Protein 7R1L (pdb70)

B-factor: mean 23.34, std 9.94, range [12.4, 85.44]

Structure (mmCIF, N/CA/C/O backbone):
data_7R1L
#
_entry.id   7R1L
#
_cell.length_a   99.390
_cell.length_b   41.770
_cell.length_c   42.870
_cell.angle_alpha   90.000
_cell.angle_beta   96.900
_cell.angle_gamma   90.000
#
_symmetry.space_group_name_H-M   'C 1 2 1'
#
loop_
_entity.id
_entity.type
_entity.pdbx_description
1 polymer 'Spore coat assembly protein SafA'
2 branched 2-acetamido-2-deoxy-beta-D-glucopyranose-(1-4)-2-acetamido-2-deoxy-beta-D-glucopyranose-(1-4)-2-acetamido-2-deoxy-beta-D-glucopyranose
3 non-polymer 'ACETATE ION'
4 water water
#
loop_
_atom_site.group_PDB
_atom_site.id
_atom_site.type_symbol
_atom_site.label_atom_id
_atom_site.label_alt_id
_atom_site.label_comp_id
_atom_site.label_asym_id
_atom_site.label_entity_id
_atom_site.label_seq_id
_atom_site.pdbx_PDB_ins_code
_atom_site.Cartn_x
_atom_site.Cartn_y
_atom_site.Cartn_z
_atom_site.occupancy
_atom_site.B_iso_or_equiv
_atom_site.auth_seq_id
_atom_site.auth_comp_id
_atom_site.auth_asym_id
_atom_site.auth_atom_id
_atom_site.pdbx_PDB_model_num
ATOM 1 N N . MET A 1 1 ? 23.928 2.926 9.060 1.00 46.57 1 MET A N 1
ATOM 2 C CA . MET A 1 1 ? 22.470 3.199 8.921 1.00 31.47 1 MET A CA 1
ATOM 3 C C . MET A 1 1 ? 21.714 2.611 10.121 1.00 26.81 1 MET A C 1
ATOM 4 O O . MET A 1 1 ? 20.788 1.836 9.950 1.00 26.33 1 MET A O 1
ATOM 9 N N . TYR A 1 2 ? 22.149 2.964 11.360 1.00 23.02 2 TYR A N 1
ATOM 10 C CA . TYR A 1 2 ? 21.504 2.489 12.577 1.00 19.91 2 TYR A CA 1
ATOM 11 C C . TYR A 1 2 ? 21.381 3.764 13.490 1.00 20.29 2 TYR A C 1
ATOM 12 O O . TYR A 1 2 ? 22.349 4.576 13.627 1.00 21.38 2 TYR A O 1
ATOM 21 N N . THR A 1 3 ? 20.213 4.016 14.053 1.00 17.64 3 THR A N 1
ATOM 22 C CA . THR A 1 3 ? 20.022 5.141 14.992 1.00 17.68 3 THR A CA 1
ATOM 23 C C . THR A 1 3 ? 20.212 4.645 16.440 1.00 17.07 3 THR A C 1
ATOM 24 O O . THR A 1 3 ? 19.562 3.712 16.914 1.00 16.85 3 THR A O 1
ATOM 28 N N . VAL A 1 4 ? 21.205 5.268 17.101 1.00 15.24 4 VAL A N 1
ATOM 29 C CA . VAL A 1 4 ? 21.492 4.891 18.528 1.00 14.29 4 VAL A CA 1
ATOM 30 C C . VAL A 1 4 ? 20.236 5.049 19.408 1.00 15.18 4 VAL A C 1
ATOM 31 O O . VAL A 1 4 ? 19.498 6.052 19.249 1.00 15.56 4 VAL A O 1
ATOM 35 N N . LYS A 1 5 ? 20.049 4.081 20.294 1.00 15.93 5 LYS A N 1
ATOM 36 C CA . LYS A 1 5 ? 18.935 4.108 21.206 1.00 17.32 5 LYS A CA 1
ATOM 37 C C . LYS A 1 5 ? 19.440 4.279 22.618 1.00 15.55 5 LYS A C 1
ATOM 38 O O . LYS A 1 5 ? 20.612 3.970 22.929 1.00 15.32 5 LYS A O 1
ATOM 44 N N . PRO A 1 6 ? 18.640 4.815 23.547 1.00 16.03 6 PRO A N 1
ATOM 45 C CA . PRO A 1 6 ? 19.049 4.848 24.926 1.00 15.58 6 PRO A CA 1
ATOM 46 C C . PRO A 1 6 ? 19.562 3.543 25.476 1.00 16.06 6 PRO A C 1
ATOM 47 O O . PRO A 1 6 ? 19.000 2.452 25.226 1.00 18.92 6 PRO A O 1
ATOM 51 N N . GLY A 1 7 ? 20.728 3.639 26.118 1.00 15.76 7 GLY A N 1
ATOM 52 C CA . GLY A 1 7 ? 21.296 2.415 26.685 1.00 17.46 7 GLY A CA 1
ATOM 53 C C . GLY A 1 7 ? 22.353 1.798 25.796 1.00 15.76 7 GLY A C 1
ATOM 54 O O . GLY A 1 7 ? 23.080 0.879 26.282 1.00 18.77 7 GLY A O 1
ATOM 55 N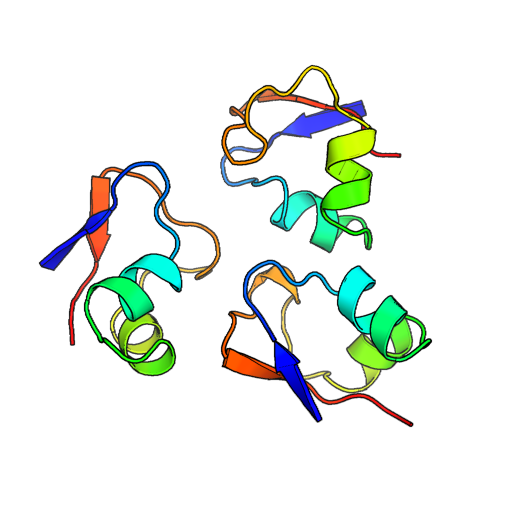 N . ASP A 1 8 ? 22.444 2.200 24.535 1.00 15.31 8 ASP A N 1
ATOM 56 C CA . ASP A 1 8 ? 23.459 1.601 23.663 1.00 15.08 8 ASP A CA 1
ATOM 57 C C . ASP A 1 8 ? 24.876 2.044 24.031 1.00 13.94 8 ASP A C 1
ATOM 58 O O . ASP A 1 8 ? 25.147 3.092 24.666 1.00 14.81 8 ASP A O 1
ATOM 63 N N . THR A 1 9 ? 25.768 1.125 23.688 1.00 13.35 9 THR A N 1
ATOM 64 C CA . THR A 1 9 ? 27.219 1.454 23.661 1.00 13.48 9 THR A CA 1
ATOM 65 C C . THR A 1 9 ? 27.712 0.893 22.335 1.00 12.98 9 THR A C 1
ATOM 66 O O . THR A 1 9 ? 27.046 0.048 21.710 1.00 13.68 9 THR A O 1
ATOM 70 N N . MET A 1 10 ? 28.868 1.322 21.823 1.00 13.69 10 MET A N 1
ATOM 71 C CA A MET A 1 10 ? 29.353 0.812 20.580 0.50 12.90 10 MET A CA 1
ATOM 72 C CA B MET A 1 10 ? 29.335 0.808 20.581 0.50 13.72 10 MET A CA 1
ATOM 73 C C . MET A 1 10 ? 29.614 -0.699 20.707 1.00 13.21 10 MET A C 1
ATOM 74 O O . MET A 1 10 ? 29.374 -1.453 19.726 1.00 13.36 10 MET A O 1
ATOM 83 N N . TRP A 1 11 ? 30.132 -1.142 21.867 1.00 12.64 11 TRP A N 1
ATOM 84 C CA . TRP A 1 11 ? 30.358 -2.605 22.035 1.00 14.06 11 TRP A CA 1
ATOM 85 C C . TRP A 1 11 ? 29.006 -3.334 21.996 1.00 13.57 11 TRP A C 1
ATOM 86 O O . TRP A 1 11 ? 28.958 -4.375 21.326 1.00 14.19 11 TRP A O 1
ATOM 97 N N . LYS A 1 12 ? 27.974 -2.791 22.678 1.00 13.28 12 LYS A N 1
ATOM 98 C CA . LYS A 1 12 ? 26.679 -3.531 22.641 1.00 14.10 12 LYS A CA 1
ATOM 99 C C . LYS A 1 12 ? 26.121 -3.564 21.269 1.00 13.81 12 LYS A C 1
ATOM 100 O O . LYS A 1 12 ? 25.538 -4.616 20.874 1.00 14.21 12 LYS A O 1
ATOM 106 N N . ILE A 1 13 ? 26.221 -2.516 20.459 1.00 13.02 13 ILE A N 1
ATOM 107 C CA . ILE A 1 13 ? 25.647 -2.526 19.076 1.00 13.46 13 ILE A CA 1
ATOM 108 C C . ILE A 1 13 ? 26.478 -3.533 18.299 1.00 13.17 13 ILE A C 1
ATOM 109 O O . ILE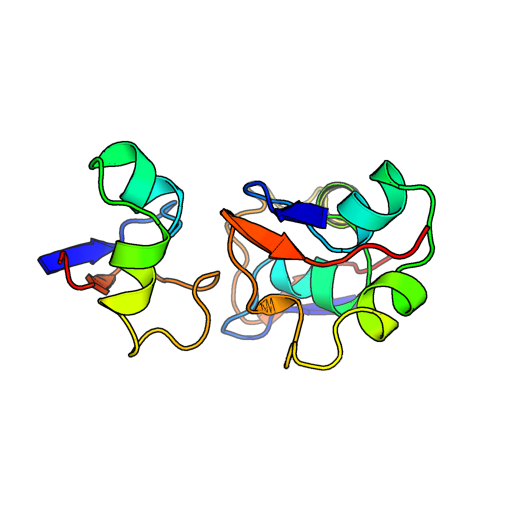 A 1 13 ? 25.877 -4.363 17.570 1.00 13.86 13 ILE A O 1
ATOM 114 N N . ALA A 1 14 ? 27.794 -3.586 18.409 1.00 13.85 14 ALA A N 1
ATOM 115 C CA . ALA A 1 14 ? 28.615 -4.558 17.669 1.00 13.90 14 ALA A CA 1
ATOM 116 C C . ALA A 1 14 ? 28.249 -5.968 18.051 1.00 13.21 14 ALA A C 1
ATOM 117 O O . ALA A 1 14 ? 28.034 -6.817 17.126 1.00 15.10 14 ALA A O 1
ATOM 119 N N . VAL A 1 15 ? 28.087 -6.274 19.347 1.00 13.44 15 VAL A N 1
ATOM 120 C CA . VAL A 1 15 ? 27.779 -7.676 19.772 1.00 13.34 15 VAL A CA 1
ATOM 121 C C . VAL A 1 15 ? 26.353 -7.977 19.320 1.00 14.95 15 VAL A C 1
ATOM 122 O O . VAL A 1 15 ? 26.137 -9.108 18.740 1.00 14.78 15 VAL A O 1
ATOM 126 N N . LYS A 1 16 ? 25.378 -7.081 19.504 1.00 13.32 16 LYS A N 1
ATOM 127 C CA . LYS A 1 16 ? 23.943 -7.460 19.207 1.00 13.82 16 LYS A CA 1
ATOM 128 C C . LYS A 1 16 ? 23.815 -7.751 17.759 1.00 14.10 16 LYS A C 1
ATOM 129 O O . LYS A 1 16 ? 23.032 -8.7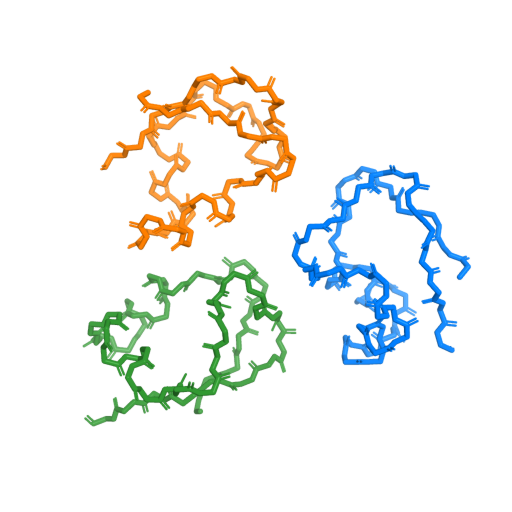11 17.416 1.00 14.42 16 LYS A O 1
ATOM 135 N N . TYR A 1 17 ? 24.434 -6.992 16.871 1.00 13.65 17 TYR A N 1
ATOM 136 C CA . TYR A 1 17 ? 24.163 -7.156 15.447 1.00 14.78 17 TYR A CA 1
ATOM 137 C C . TYR A 1 17 ? 25.222 -7.928 14.740 1.00 15.94 17 TYR A C 1
ATOM 138 O O . TYR A 1 17 ? 25.176 -8.046 13.485 1.00 16.56 17 TYR A O 1
ATOM 147 N N . GLN A 1 18 ? 26.224 -8.399 15.461 1.00 14.57 18 GLN A N 1
ATOM 148 C CA . GLN A 1 18 ? 27.254 -9.243 14.890 1.00 14.14 18 GLN A CA 1
ATOM 149 C C . GLN A 1 18 ? 28.166 -8.499 13.928 1.00 17.30 18 GLN A C 1
ATOM 150 O O . GLN A 1 18 ? 28.449 -8.983 12.819 1.00 20.29 18 GLN A O 1
ATOM 156 N N . ILE A 1 19 ? 28.562 -7.315 14.313 1.00 17.57 19 ILE A N 1
ATOM 157 C CA . ILE A 1 19 ? 29.547 -6.485 13.542 1.00 18.06 19 ILE A CA 1
ATOM 158 C C . ILE A 1 19 ? 30.840 -6.510 14.381 1.00 17.99 19 ILE A C 1
ATOM 159 O O . ILE A 1 19 ? 30.780 -6.382 15.596 1.00 21.57 19 ILE A O 1
ATOM 164 N N . GLY A 1 20 ? 32.017 -6.736 13.814 1.00 22.77 20 GLY A N 1
ATOM 165 C CA . GLY A 1 20 ? 33.210 -6.607 14.675 1.00 23.15 20 GLY A CA 1
ATOM 166 C C . GLY A 1 20 ? 33.338 -5.154 15.240 1.00 18.60 20 GLY A C 1
ATOM 167 O O . GLY A 1 20 ? 32.974 -4.181 14.597 1.00 20.87 20 GLY A O 1
ATOM 168 N N . ILE A 1 21 ? 33.870 -5.107 16.472 1.00 18.91 21 ILE A N 1
ATOM 169 C CA . ILE A 1 21 ? 34.014 -3.827 17.158 1.00 17.58 21 ILE A CA 1
ATOM 170 C C . ILE A 1 21 ? 35.048 -2.932 16.348 1.00 16.30 21 ILE A C 1
ATOM 171 O O . ILE A 1 21 ? 34.710 -1.764 16.200 1.00 16.28 21 ILE A O 1
ATOM 176 N N . SER A 1 22 ? 36.144 -3.510 15.865 1.00 17.77 22 SER A N 1
ATOM 177 C CA . SER A 1 22 ? 37.037 -2.613 15.089 1.00 18.04 22 SER A CA 1
ATOM 178 C C . SER A 1 22 ? 36.424 -2.131 13.791 1.00 16.00 22 SER A C 1
ATOM 179 O O . SER A 1 22 ? 36.652 -0.977 13.418 1.00 17.54 22 SER A O 1
ATOM 182 N N . GLU A 1 23 ? 35.515 -2.961 13.207 1.00 17.78 23 GLU A N 1
ATOM 183 C CA . GLU A 1 23 ? 34.857 -2.561 11.994 1.00 17.43 23 GLU A CA 1
ATOM 184 C C . GLU A 1 23 ? 33.835 -1.488 12.232 1.00 17.34 23 GLU A C 1
ATOM 185 O O . GLU A 1 23 ? 33.757 -0.518 11.478 1.00 17.95 23 GLU A O 1
ATOM 191 N N . ILE A 1 24 ? 33.072 -1.598 13.331 1.00 16.18 24 ILE A N 1
ATOM 192 C CA . ILE A 1 24 ? 32.046 -0.566 13.533 1.00 16.76 24 ILE A CA 1
ATOM 193 C C . ILE A 1 24 ? 32.740 0.766 13.905 1.00 16.09 24 ILE A C 1
ATOM 194 O O . ILE A 1 24 ? 32.278 1.848 13.543 1.00 17.18 24 ILE A O 1
ATOM 199 N N . ILE A 1 25 ? 33.863 0.668 14.648 1.00 15.72 25 ILE A N 1
ATOM 200 C CA . ILE A 1 25 ? 34.552 1.915 15.027 1.00 15.35 25 ILE A CA 1
ATOM 201 C C . ILE A 1 25 ? 35.161 2.547 13.726 1.00 15.17 25 ILE A C 1
ATOM 202 O O . ILE A 1 25 ? 35.018 3.753 13.537 1.00 15.97 25 ILE A O 1
ATOM 207 N N . ALA A 1 26 ? 35.793 1.742 12.918 1.00 16.36 26 ALA A N 1
ATOM 208 C CA . ALA A 1 26 ? 36.446 2.313 11.693 1.00 16.40 26 ALA A CA 1
ATOM 209 C C . ALA A 1 26 ? 35.401 2.836 10.693 1.00 17.22 26 ALA A C 1
ATOM 210 O O . ALA A 1 26 ? 35.748 3.798 9.998 1.00 19.08 26 ALA A O 1
ATOM 212 N N . ALA A 1 27 ? 34.186 2.320 10.709 1.00 15.97 27 ALA A N 1
ATOM 213 C CA . ALA A 1 27 ? 33.147 2.816 9.866 1.00 16.34 27 ALA A CA 1
ATOM 214 C C . ALA A 1 27 ? 32.586 4.145 10.321 1.00 15.45 27 ALA A C 1
ATOM 215 O O . ALA A 1 27 ? 31.794 4.751 9.619 1.00 18.39 27 ALA A O 1
ATOM 217 N N . ASN A 1 28 ? 32.938 4.600 11.559 1.00 15.66 28 ASN A N 1
ATOM 218 C CA . ASN A 1 28 ? 32.382 5.734 12.192 1.00 17.75 28 ASN A CA 1
ATOM 219 C C . ASN A 1 28 ? 33.425 6.707 12.718 1.00 17.07 28 ASN A C 1
ATOM 220 O O . ASN A 1 28 ? 33.379 7.120 13.897 1.00 17.41 28 ASN A O 1
ATOM 225 N N . PRO A 1 29 ? 34.279 7.205 11.790 1.00 18.80 29 PRO A N 1
ATOM 226 C CA . PRO A 1 29 ? 35.310 8.103 12.233 1.00 20.17 29 PRO A CA 1
ATOM 227 C C . PRO A 1 29 ? 34.805 9.451 12.681 1.00 22.22 29 PRO A C 1
ATOM 228 O O . PRO A 1 29 ? 35.535 10.157 13.370 1.00 23.11 29 PRO A O 1
ATOM 232 N N . GLN A 1 30 ? 33.576 9.792 12.360 1.00 21.51 30 GLN A N 1
ATOM 233 C CA . GLN A 1 30 ? 32.947 11.025 12.832 1.00 21.92 30 GLN A CA 1
ATOM 234 C C . GLN A 1 30 ? 32.607 11.020 14.339 1.00 23.57 30 GLN A C 1
ATOM 235 O O . GLN A 1 30 ? 32.360 12.059 14.909 1.00 25.89 30 GLN A O 1
ATOM 241 N N . ILE A 1 31 ? 32.595 9.825 14.971 1.00 20.10 31 ILE A N 1
ATOM 242 C CA . ILE A 1 31 ? 32.529 9.672 16.456 1.00 19.60 31 ILE A CA 1
ATOM 243 C C . ILE A 1 31 ? 33.949 9.872 17.038 1.00 21.11 31 ILE A C 1
ATOM 244 O O . ILE A 1 31 ? 34.808 9.045 16.887 1.00 25.04 31 ILE A O 1
ATOM 249 N N . LYS A 1 32 ? 34.114 11.004 17.685 1.00 23.79 32 LYS A N 1
ATOM 250 C CA . LYS A 1 32 ? 35.381 11.402 18.232 1.00 23.76 32 LYS A CA 1
ATOM 251 C C . LYS A 1 32 ? 35.838 10.457 19.341 1.00 22.76 32 LYS A C 1
ATOM 252 O O . LYS A 1 32 ? 36.933 10.059 19.353 1.00 23.79 32 LYS A O 1
ATOM 258 N N . ASN A 1 33 ? 34.897 9.996 20.167 1.00 17.46 33 ASN A N 1
ATOM 259 C CA . ASN A 1 33 ? 35.317 9.126 21.239 1.00 16.14 33 ASN A CA 1
ATOM 260 C C . ASN A 1 33 ? 34.329 7.937 21.210 1.00 14.54 33 ASN A C 1
ATOM 261 O O . ASN A 1 33 ? 33.118 8.145 21.491 1.00 15.25 33 ASN A O 1
ATOM 266 N N . PRO A 1 34 ? 34.745 6.735 20.930 1.00 13.15 34 PRO A N 1
ATOM 267 C CA . PRO A 1 34 ? 33.810 5.621 20.802 1.00 14.95 34 PRO A CA 1
ATOM 268 C C . PRO A 1 34 ? 33.073 5.301 22.061 1.00 14.79 34 PRO A C 1
ATOM 269 O O . PRO A 1 34 ? 32.004 4.637 21.985 1.00 14.57 34 PRO A O 1
ATOM 273 N N . ASN A 1 35 ? 33.507 5.807 23.223 1.00 13.63 35 ASN A N 1
ATOM 274 C CA . ASN A 1 35 ? 32.839 5.563 24.487 1.00 12.48 35 ASN A CA 1
ATOM 275 C C . ASN A 1 35 ? 31.698 6.505 24.718 1.00 13.31 35 ASN A C 1
ATOM 276 O O . ASN A 1 35 ? 31.013 6.343 25.724 1.00 13.57 35 ASN A O 1
ATOM 281 N N . LEU A 1 36 ? 31.517 7.513 23.840 1.00 14.10 36 LEU A N 1
ATOM 282 C CA . LEU A 1 36 ? 30.437 8.556 24.058 1.00 13.87 36 LEU A CA 1
ATOM 283 C C . LEU A 1 36 ? 29.574 8.616 22.801 1.00 13.90 36 LEU A C 1
ATOM 284 O O . LEU A 1 36 ? 29.991 9.158 21.779 1.00 15.50 36 LEU A O 1
ATOM 289 N N . ILE A 1 37 ? 28.392 8.022 22.906 1.00 13.28 37 ILE A N 1
ATOM 290 C CA . ILE A 1 37 ? 27.396 8.057 21.853 1.00 13.45 37 ILE A CA 1
ATOM 291 C C . ILE A 1 37 ? 26.060 8.384 22.534 1.00 13.24 37 ILE A C 1
ATOM 292 O O . ILE A 1 37 ? 25.870 8.241 23.749 1.00 14.07 37 ILE A O 1
ATOM 297 N N . TYR A 1 38 ? 25.168 8.929 21.680 1.00 14.04 38 TYR A N 1
ATOM 298 C CA . TYR A 1 38 ? 23.911 9.547 22.202 1.00 14.55 38 TYR A CA 1
ATOM 299 C C . TYR A 1 38 ? 22.713 9.008 21.406 1.00 13.01 38 TYR A C 1
ATOM 300 O O . TYR A 1 38 ? 22.855 8.818 20.183 1.00 14.76 38 TYR A O 1
ATOM 309 N N . PRO A 1 39 ? 21.585 8.931 22.043 1.00 13.47 39 PRO A N 1
ATOM 310 C CA . PRO A 1 39 ? 20.386 8.542 21.314 1.00 14.59 39 PRO A CA 1
ATOM 311 C C . PRO A 1 39 ? 20.134 9.498 20.173 1.00 15.22 39 PRO A C 1
ATOM 312 O O . PRO A 1 39 ? 20.365 10.723 20.268 1.00 16.11 39 PRO A O 1
ATOM 316 N N . GLY A 1 40 ? 19.676 8.911 19.078 1.00 15.14 40 GLY A N 1
ATOM 317 C CA . GLY A 1 40 ? 19.358 9.751 17.901 1.00 16.79 40 GLY A CA 1
ATOM 318 C C . GLY A 1 40 ? 20.518 9.893 16.949 1.00 17.93 40 GLY A C 1
ATOM 319 O O . GLY A 1 40 ? 20.278 10.238 15.750 1.00 20.94 40 GLY A O 1
ATOM 320 N N . GLN A 1 41 ? 21.742 9.648 17.367 1.00 16.71 41 GLN A N 1
ATOM 321 C CA . GLN A 1 41 ? 22.911 9.675 16.460 1.00 17.85 41 GLN A CA 1
ATOM 322 C C . GLN A 1 41 ? 22.851 8.583 15.437 1.00 18.39 41 GLN A C 1
ATOM 323 O O . GLN A 1 41 ? 22.449 7.466 15.760 1.00 18.55 41 GLN A O 1
ATOM 329 N N . LYS A 1 42 ? 23.313 8.864 14.218 1.00 22.09 42 LYS A N 1
ATOM 330 C CA . LYS A 1 42 ? 23.252 7.832 13.191 1.00 24.21 42 LYS A CA 1
ATOM 331 C C . LYS A 1 42 ? 24.587 7.277 13.045 1.00 23.46 42 LYS A C 1
ATOM 332 O O . LYS A 1 42 ? 25.589 8.032 13.006 1.00 34.73 42 LYS A O 1
ATOM 338 N N . ILE A 1 43 ? 24.676 6.010 13.073 1.00 21.06 43 ILE A N 1
ATOM 339 C CA . ILE A 1 43 ? 25.956 5.506 12.744 1.00 24.76 43 ILE A CA 1
ATOM 340 C C . ILE A 1 43 ? 25.929 4.569 11.525 1.00 26.60 43 ILE A C 1
ATOM 341 O O . ILE A 1 43 ? 24.914 3.944 11.140 1.00 26.17 43 ILE A O 1
ATOM 346 N N . ASN A 1 44 ? 27.066 4.467 10.945 1.00 17.92 44 ASN A N 1
ATOM 347 C CA . ASN A 1 44 ? 27.185 3.685 9.715 1.00 18.62 44 ASN A CA 1
ATOM 348 C C . ASN A 1 44 ? 27.468 2.268 10.018 1.00 20.55 44 ASN A C 1
ATOM 349 O O . ASN A 1 44 ? 28.220 1.878 10.943 1.00 20.31 44 ASN A O 1
ATOM 354 N N . ILE A 1 45 ? 26.871 1.380 9.245 1.00 21.33 45 ILE A N 1
ATOM 355 C CA . ILE A 1 45 ? 27.070 -0.053 9.423 1.00 22.16 45 ILE A CA 1
ATOM 356 C C . ILE A 1 45 ? 27.934 -0.465 8.220 1.00 26.43 45 ILE A C 1
ATOM 357 O O . ILE A 1 45 ? 27.520 -0.186 7.095 1.00 31.85 45 ILE A O 1
ATOM 362 N N . PRO A 1 46 ? 29.109 -1.072 8.440 1.00 26.94 46 PRO A N 1
ATOM 363 C CA . PRO A 1 46 ? 30.068 -1.348 7.363 1.00 31.94 46 PRO A CA 1
ATOM 364 C C . PRO A 1 46 ? 29.493 -2.277 6.247 1.00 37.57 46 PRO A C 1
ATOM 365 O O . PRO A 1 46 ? 28.794 -3.250 6.601 1.00 40.18 46 PRO A O 1
ATOM 369 N N . MET B 1 1 ? 30.663 17.513 44.461 1.00 47.72 1 MET B N 1
ATOM 370 C CA . MET B 1 1 ? 31.938 18.250 44.399 1.00 40.13 1 MET B CA 1
ATOM 371 C C . MET B 1 1 ? 32.443 18.288 42.962 1.00 37.46 1 MET B C 1
ATOM 372 O O . MET B 1 1 ? 33.532 18.820 42.680 1.00 36.21 1 MET B O 1
ATOM 377 N N . TYR B 1 2 ? 31.647 17.733 42.030 1.00 27.43 2 TYR B N 1
ATOM 378 C CA . TYR B 1 2 ? 31.989 17.849 40.610 1.00 24.26 2 TYR B CA 1
ATOM 379 C C . TYR B 1 2 ? 30.691 18.082 39.753 1.00 23.28 2 TYR B C 1
ATOM 380 O O . TYR B 1 2 ? 29.676 17.454 39.993 1.00 24.27 2 TYR B O 1
ATOM 389 N N . THR B 1 3 ? 30.810 19.029 38.799 1.00 23.21 3 THR B N 1
ATOM 390 C CA . THR B 1 3 ? 29.632 19.329 37.983 1.00 22.61 3 THR B CA 1
ATOM 391 C C . THR B 1 3 ? 29.787 18.551 36.662 1.00 20.25 3 THR B C 1
ATOM 392 O O . THR B 1 3 ? 30.780 18.741 35.923 1.00 21.78 3 THR B O 1
ATOM 396 N N . VAL B 1 4 ? 28.766 17.729 36.401 1.00 18.53 4 VAL B N 1
ATOM 397 C CA . VAL B 1 4 ? 28.777 16.919 35.122 1.00 18.55 4 VAL B CA 1
ATOM 398 C C . VAL B 1 4 ? 28.762 17.871 33.919 1.00 19.80 4 VAL B C 1
ATOM 399 O O . VAL B 1 4 ? 27.915 18.802 33.850 1.00 21.82 4 VAL B O 1
ATOM 403 N N . LYS B 1 5 ? 29.683 17.683 33.015 1.00 18.61 5 LYS B N 1
ATOM 404 C CA . LYS B 1 5 ? 29.871 18.455 31.782 1.00 20.81 5 LYS B CA 1
ATOM 405 C C . LYS B 1 5 ? 29.000 17.792 30.715 1.00 19.88 5 LYS B C 1
ATOM 406 O O . LYS B 1 5 ? 28.619 16.617 30.830 1.00 18.62 5 LYS B O 1
ATOM 412 N N . PRO B 1 6 ? 28.643 18.529 29.690 1.00 21.04 6 PRO B N 1
ATOM 413 C CA . PRO B 1 6 ? 27.789 17.933 28.700 1.00 20.36 6 PRO B CA 1
ATOM 414 C C . PRO B 1 6 ? 28.581 16.862 27.982 1.00 22.61 6 PRO B C 1
ATOM 415 O O . PRO B 1 6 ? 29.770 16.996 27.865 1.00 26.41 6 PRO B O 1
ATOM 419 N N . GLY B 1 7 ? 28.090 15.744 27.540 1.00 25.07 7 GLY B N 1
ATOM 420 C CA . GLY B 1 7 ? 29.479 14.915 27.213 1.00 26.75 7 GLY B CA 1
ATOM 421 C C . GLY B 1 7 ? 30.406 14.123 28.259 1.00 22.03 7 GLY B C 1
ATOM 422 O O . GLY B 1 7 ? 31.248 13.269 27.906 1.00 21.72 7 GLY B O 1
ATOM 423 N N . ASP B 1 8 ? 30.074 14.263 29.522 1.00 16.85 8 ASP B N 1
ATOM 424 C CA . ASP B 1 8 ? 30.528 13.333 30.529 1.00 14.82 8 ASP B CA 1
ATOM 425 C C . ASP B 1 8 ? 29.650 12.084 30.622 1.00 17.29 8 ASP B C 1
ATOM 426 O O . ASP B 1 8 ? 28.436 12.084 30.331 1.00 18.12 8 ASP B O 1
ATOM 431 N N . THR B 1 9 ? 30.333 11.003 31.027 1.00 15.17 9 THR B N 1
ATOM 432 C CA . THR B 1 9 ? 29.665 9.803 31.523 1.00 14.23 9 THR B CA 1
ATOM 433 C C . THR B 1 9 ? 30.386 9.414 32.804 1.00 14.25 9 THR B C 1
ATOM 434 O O . THR B 1 9 ? 31.478 9.906 33.085 1.00 14.34 9 THR B O 1
ATOM 438 N N . MET B 1 10 ? 29.753 8.587 33.626 1.00 14.80 10 MET B N 1
ATOM 439 C CA A MET B 1 10 ? 30.425 8.166 34.855 0.50 14.74 10 MET B CA 1
ATOM 440 C CA B MET B 1 10 ? 30.408 8.174 34.821 0.50 15.35 10 MET B CA 1
ATOM 441 C C . MET B 1 10 ? 31.740 7.480 34.561 1.00 14.85 10 MET B C 1
ATOM 442 O O . MET B 1 10 ? 32.694 7.679 35.319 1.00 15.39 10 MET B O 1
ATOM 451 N N . TRP B 1 11 ? 31.767 6.682 33.497 1.00 13.38 11 TRP B N 1
ATOM 452 C CA . TRP B 1 11 ? 33.006 5.984 33.137 1.00 14.24 11 TRP B CA 1
ATOM 453 C C . TRP B 1 11 ? 34.026 7.018 32.751 1.00 14.69 11 TRP B C 1
ATOM 454 O O . TRP B 1 11 ? 35.210 6.907 33.190 1.00 15.35 11 TRP B O 1
ATOM 465 N N . LYS B 1 12 ? 33.728 8.080 31.945 1.00 14.29 12 LYS B N 1
ATOM 466 C CA . LYS B 1 12 ? 34.761 9.074 31.558 1.00 14.09 12 LYS B CA 1
ATOM 467 C C . LYS B 1 12 ? 35.226 9.784 32.834 1.00 15.10 12 LYS B C 1
ATOM 468 O O . LYS B 1 12 ? 36.421 10.092 32.906 1.00 15.32 12 LYS B O 1
ATOM 474 N N . ILE B 1 13 ? 34.309 10.072 33.776 1.00 15.12 13 ILE B N 1
ATOM 475 C CA . ILE B 1 13 ? 34.728 10.822 34.970 1.00 16.31 13 ILE B CA 1
ATOM 476 C C . ILE B 1 13 ? 35.633 9.880 35.791 1.00 16.39 13 ILE B C 1
ATOM 477 O O . ILE B 1 13 ? 36.698 10.386 36.275 1.00 16.94 13 ILE B O 1
ATOM 482 N N . ALA B 1 14 ? 35.337 8.604 35.949 1.00 15.69 14 ALA B N 1
ATOM 483 C CA . ALA B 1 14 ? 36.211 7.688 36.683 1.00 13.81 14 ALA B CA 1
ATOM 484 C C . ALA B 1 14 ? 37.578 7.663 36.022 1.00 15.32 14 ALA B C 1
ATOM 485 O O . ALA B 1 14 ? 38.641 7.675 36.712 1.00 17.63 14 ALA B O 1
ATOM 487 N N . VAL B 1 15 ? 37.615 7.560 34.685 1.00 14.39 15 VAL B N 1
ATOM 488 C CA . VAL B 1 15 ? 38.958 7.457 34.023 1.00 15.05 15 VAL B CA 1
ATOM 489 C C . VAL B 1 15 ? 39.713 8.797 34.243 1.00 16.43 15 VAL B C 1
ATOM 490 O O . VAL B 1 15 ? 40.949 8.785 34.511 1.00 18.75 15 VAL B O 1
ATOM 494 N N . LYS B 1 16 ? 39.043 9.940 34.230 1.00 16.78 16 LYS B N 1
ATOM 495 C CA . LYS B 1 16 ? 39.770 11.238 34.462 1.00 18.15 16 LYS B CA 1
ATOM 496 C C . LYS B 1 16 ? 40.359 11.239 35.858 1.00 18.20 16 LYS B C 1
ATOM 497 O O . LYS B 1 16 ? 41.556 11.677 35.986 1.00 20.69 16 LYS B O 1
ATOM 503 N N . TYR B 1 17 ? 39.671 10.706 36.843 1.00 16.19 17 TYR B N 1
ATOM 504 C CA . TYR B 1 17 ? 40.119 10.816 38.253 1.00 17.85 17 TYR B CA 1
ATOM 505 C C . TYR B 1 17 ? 40.933 9.601 38.707 1.00 20.57 17 TYR B C 1
ATOM 506 O O . TYR B 1 17 ? 41.208 9.451 39.882 1.00 20.79 17 TYR B O 1
ATOM 515 N N . GLN B 1 18 ? 41.169 8.673 37.783 1.00 19.02 18 GLN B N 1
ATOM 516 C CA . GLN B 1 18 ? 42.070 7.507 38.065 1.00 20.19 18 GLN B CA 1
ATOM 517 C C . GLN B 1 18 ? 41.466 6.605 39.062 1.00 22.30 18 GLN B C 1
ATOM 518 O O . GLN B 1 18 ? 42.149 5.951 39.898 1.00 23.20 18 GLN B O 1
ATOM 524 N N . ILE B 1 19 ? 40.124 6.451 39.022 1.00 19.28 19 ILE B N 1
ATOM 525 C CA . ILE B 1 19 ? 39.423 5.547 39.849 1.00 19.75 19 ILE B CA 1
ATOM 526 C C . ILE B 1 19 ? 38.509 4.598 39.018 1.00 19.47 19 ILE B C 1
ATOM 527 O O . ILE B 1 19 ? 38.435 4.768 37.761 1.00 19.12 19 ILE B O 1
ATOM 532 N N . GLY B 1 20 ? 37.902 3.691 39.750 1.00 24.25 20 GLY B N 1
ATOM 533 C CA . GLY B 1 20 ? 37.059 2.622 39.078 1.00 22.85 20 GLY B CA 1
ATOM 534 C C . GLY B 1 20 ? 35.584 3.075 39.111 1.00 22.12 20 GLY B C 1
ATOM 535 O O . GLY B 1 20 ? 35.201 3.927 39.844 1.00 23.53 20 GLY B O 1
ATOM 536 N N . ILE B 1 21 ? 34.851 2.421 38.186 1.00 24.14 21 ILE B N 1
ATOM 537 C CA . ILE B 1 21 ? 33.408 2.702 38.109 1.00 27.89 21 ILE B CA 1
ATOM 538 C C . ILE B 1 21 ? 32.673 2.378 39.449 1.00 26.61 21 ILE B C 1
ATOM 539 O O . ILE B 1 21 ? 31.880 3.190 39.973 1.00 25.42 21 ILE B O 1
ATOM 544 N N . SER B 1 22 ? 33.077 1.273 40.100 1.00 26.49 22 SER B N 1
ATOM 545 C CA . SER B 1 22 ? 32.351 0.947 41.372 1.00 25.39 22 SER B CA 1
ATOM 546 C C . SER B 1 22 ? 32.588 2.000 42.435 1.00 24.21 22 SER B C 1
ATOM 547 O O . SER B 1 22 ? 31.733 2.381 43.304 1.00 26.57 22 SER B O 1
ATOM 550 N N . GLU B 1 23 ? 33.801 2.552 42.447 1.00 24.53 23 GLU B N 1
ATOM 551 C CA . GLU B 1 23 ? 34.112 3.571 43.425 1.00 23.30 23 GLU B CA 1
ATOM 552 C C . GLU B 1 23 ? 33.327 4.860 43.232 1.00 27.98 23 GLU B C 1
ATOM 553 O O . GLU B 1 23 ? 32.811 5.506 44.145 1.00 27.37 23 GLU B O 1
ATOM 559 N N . ILE B 1 24 ? 33.236 5.256 41.958 1.00 24.68 24 ILE B N 1
ATOM 560 C CA . ILE B 1 24 ? 32.399 6.395 41.750 1.00 25.76 24 ILE B CA 1
ATOM 561 C C . ILE B 1 24 ? 30.897 6.160 41.950 1.00 28.22 24 ILE B C 1
ATOM 562 O O . ILE B 1 24 ? 30.208 7.041 42.424 1.00 26.81 24 ILE B O 1
ATOM 567 N N . ILE B 1 25 ? 30.380 4.981 41.595 1.00 24.41 25 ILE B N 1
ATOM 568 C CA . ILE B 1 25 ? 29.041 4.592 41.926 1.00 27.99 25 ILE B CA 1
ATOM 569 C C . ILE B 1 25 ? 28.780 4.598 43.416 1.00 27.95 25 ILE B C 1
ATOM 570 O O . ILE B 1 25 ? 27.772 5.160 43.884 1.00 32.00 25 ILE B O 1
ATOM 575 N N . ALA B 1 26 ? 29.688 4.001 44.220 1.00 26.67 26 ALA B N 1
ATOM 576 C CA . ALA B 1 26 ? 29.552 3.943 45.698 1.00 27.21 26 ALA B CA 1
ATOM 577 C C . ALA B 1 26 ? 29.434 5.296 46.336 1.00 29.99 26 ALA B C 1
ATOM 578 O O . ALA B 1 26 ? 28.701 5.491 47.282 1.00 33.81 26 ALA B O 1
ATOM 580 N N . ALA B 1 27 ? 30.127 6.262 45.755 1.00 27.01 27 ALA B N 1
ATOM 581 C CA . ALA B 1 27 ? 30.154 7.607 46.244 1.00 27.54 27 ALA B CA 1
ATOM 582 C C . ALA B 1 27 ? 28.848 8.363 45.910 1.00 28.35 27 ALA B C 1
ATOM 583 O O . ALA B 1 27 ? 28.634 9.467 46.417 1.00 28.81 27 ALA B O 1
ATOM 585 N N . ASN B 1 28 ? 28.026 7.762 45.044 1.00 25.75 28 ASN B N 1
ATOM 586 C CA . ASN B 1 28 ? 26.849 8.544 44.551 1.00 25.26 28 ASN B CA 1
ATOM 587 C C . ASN B 1 28 ? 25.601 7.721 44.629 1.00 26.52 28 ASN B C 1
ATOM 588 O O . ASN B 1 28 ? 24.996 7.288 43.629 1.00 25.08 28 ASN B O 1
ATOM 593 N N . PRO B 1 29 ? 25.151 7.387 45.877 1.00 26.90 29 PRO B N 1
ATOM 594 C CA . PRO B 1 29 ? 24.023 6.474 45.843 1.00 27.90 29 PRO B CA 1
ATOM 595 C C . PRO B 1 29 ? 22.683 7.154 45.459 1.00 25.37 29 PRO B C 1
ATOM 596 O O . PRO B 1 29 ? 21.695 6.461 45.189 1.00 30.05 29 PRO B O 1
ATOM 600 N N . GLN B 1 30 ? 22.670 8.461 45.279 1.00 26.38 30 GLN B N 1
ATOM 601 C CA . GLN B 1 30 ? 21.461 9.134 44.775 1.00 26.54 30 GLN B CA 1
ATOM 602 C C . GLN B 1 30 ? 21.253 8.896 43.276 1.00 29.27 30 GLN B C 1
ATOM 603 O O . GLN B 1 30 ? 20.221 9.260 42.726 1.00 29.97 30 GLN B O 1
ATOM 609 N N . ILE B 1 31 ? 22.272 8.374 42.602 1.00 25.67 31 ILE B N 1
ATOM 610 C CA . ILE B 1 31 ? 22.165 8.181 41.147 1.00 25.28 31 ILE B CA 1
ATOM 611 C C . ILE B 1 31 ? 21.511 6.841 40.929 1.00 26.30 31 ILE B C 1
ATOM 612 O O . ILE B 1 31 ? 22.098 5.822 41.211 1.00 29.65 31 ILE B O 1
ATOM 617 N N . LYS B 1 32 ? 20.281 6.873 40.418 1.00 28.92 32 LYS B N 1
ATOM 618 C CA . LYS B 1 32 ? 19.451 5.675 40.213 1.00 34.31 32 LYS B CA 1
ATOM 619 C C . LYS B 1 32 ? 20.082 4.706 39.182 1.00 28.86 32 LYS B C 1
ATOM 620 O O . LYS B 1 32 ? 20.214 3.489 39.348 1.00 31.71 32 LYS B O 1
ATOM 626 N N . ASN B 1 33 ? 20.538 5.272 38.073 1.00 25.42 33 ASN B N 1
ATOM 627 C CA . ASN B 1 33 ? 21.049 4.448 37.020 1.00 23.07 33 ASN B CA 1
ATOM 628 C C . ASN B 1 33 ? 22.407 5.114 36.624 1.00 21.62 33 ASN B C 1
ATOM 629 O O . ASN B 1 33 ? 22.418 6.198 36.084 1.00 21.74 33 ASN B O 1
ATOM 634 N N . PRO B 1 34 ? 23.529 4.453 36.876 1.00 20.70 34 PRO B N 1
ATOM 635 C CA . PRO B 1 34 ? 24.837 5.057 36.631 1.00 18.93 34 PRO B CA 1
ATOM 636 C C . PRO B 1 34 ? 25.078 5.428 35.145 1.00 17.35 34 PRO B C 1
ATOM 637 O O . PRO B 1 34 ? 25.953 6.277 34.907 1.00 17.59 34 PRO B O 1
ATOM 641 N N . ASN B 1 35 ? 24.314 4.828 34.217 1.00 19.08 35 ASN B N 1
ATOM 642 C CA . ASN B 1 35 ? 24.405 5.193 32.764 1.00 17.06 35 ASN B CA 1
ATOM 643 C C . ASN B 1 35 ? 23.750 6.511 32.443 1.00 15.77 35 ASN B C 1
ATOM 644 O O . ASN B 1 35 ? 23.832 6.930 31.296 1.00 16.91 35 ASN B O 1
ATOM 649 N N . LEU B 1 36 ? 22.993 7.074 33.395 1.00 16.51 36 LEU B N 1
ATOM 650 C CA A LEU B 1 36 ? 22.214 8.299 33.123 0.50 17.16 36 LEU B CA 1
ATOM 651 C CA B LEU B 1 36 ? 22.221 8.303 33.067 0.50 16.57 36 LEU B CA 1
ATOM 652 C C . LEU B 1 36 ? 22.531 9.388 34.103 1.00 17.89 36 LEU B C 1
ATOM 653 O O . LEU B 1 36 ? 22.050 9.349 35.296 1.00 20.77 36 LEU B O 1
ATOM 662 N N . ILE B 1 37 ? 23.357 10.310 33.708 1.00 15.38 37 ILE B N 1
ATOM 663 C CA . ILE B 1 37 ? 23.715 11.534 34.455 1.00 16.24 37 ILE B CA 1
ATOM 664 C C . ILE B 1 37 ? 23.409 12.692 33.477 1.00 16.79 37 ILE B C 1
ATOM 665 O O . ILE B 1 37 ? 23.367 12.520 32.239 1.00 17.69 37 ILE B O 1
ATOM 670 N N . TYR B 1 38 ? 23.138 13.880 34.035 1.00 17.29 38 TYR B N 1
ATOM 671 C CA . TYR B 1 38 ? 22.631 14.988 33.182 1.00 17.28 38 TYR B CA 1
ATOM 672 C C . TYR B 1 38 ? 23.538 16.154 33.223 1.00 18.98 38 TYR B C 1
ATOM 673 O O . TYR B 1 38 ? 24.219 16.426 34.219 1.00 18.35 38 TYR B O 1
ATOM 682 N N . PRO B 1 39 ? 23.590 16.968 32.140 1.00 19.64 39 PRO B N 1
ATOM 683 C CA . PRO B 1 39 ? 24.410 18.180 32.189 1.00 19.33 39 PRO B CA 1
ATOM 684 C C . PRO B 1 39 ? 24.102 19.067 33.338 1.00 21.18 39 PRO B C 1
ATOM 685 O O . PRO B 1 39 ? 22.931 19.380 33.590 1.00 20.93 39 PRO B O 1
ATOM 689 N N . GLY B 1 40 ? 25.156 19.474 34.074 1.00 20.13 40 GLY B N 1
ATOM 690 C CA . GLY B 1 40 ? 25.028 20.355 35.178 1.00 22.45 40 GLY B CA 1
ATOM 691 C C . GLY B 1 40 ? 24.767 19.633 36.463 1.00 23.65 40 GLY B C 1
ATOM 692 O O . GLY B 1 40 ? 24.742 20.340 37.496 1.00 25.61 40 GLY B O 1
ATOM 693 N N . GLN B 1 41 ? 24.498 18.303 36.489 1.00 20.73 41 GLN B N 1
ATOM 694 C CA . GLN B 1 41 ? 24.256 17.596 37.739 1.00 19.72 41 GLN B CA 1
ATOM 695 C C . GLN B 1 41 ? 25.492 17.614 38.657 1.00 19.72 41 GLN B C 1
ATOM 696 O O . GLN B 1 41 ? 26.637 17.567 38.159 1.00 20.59 41 GLN B O 1
ATOM 702 N N . LYS B 1 42 ? 25.284 17.723 39.985 1.00 21.97 42 LYS B N 1
ATOM 703 C CA . LYS B 1 42 ? 26.444 17.760 40.874 1.00 23.59 42 LYS B CA 1
ATOM 704 C C . LYS B 1 42 ? 26.594 16.338 41.477 1.00 22.70 42 LYS B C 1
ATOM 705 O O . LYS B 1 42 ? 25.588 15.744 41.903 1.00 23.64 42 LYS B O 1
ATOM 711 N N . ILE B 1 43 ? 27.806 15.812 41.366 1.00 21.81 43 ILE B N 1
ATOM 712 C CA . ILE B 1 43 ? 28.100 14.525 4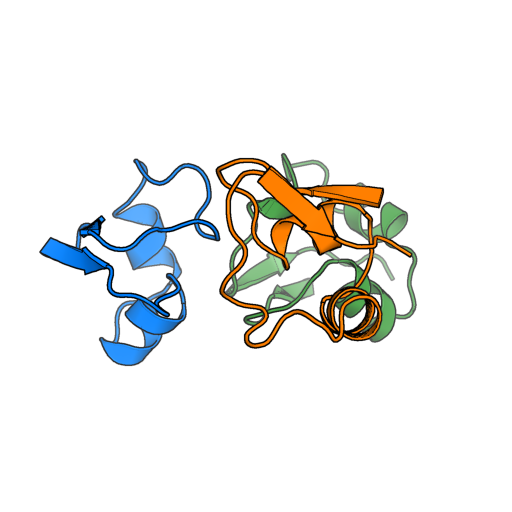1.942 1.00 24.87 43 ILE B CA 1
ATOM 713 C C . ILE B 1 43 ? 29.295 14.602 42.902 1.00 22.91 43 ILE B C 1
ATOM 714 O O . ILE B 1 43 ? 29.998 15.607 42.984 1.00 24.98 43 ILE B O 1
ATOM 719 N N . ASN B 1 44 ? 29.488 13.501 43.601 1.00 26.76 44 ASN B N 1
ATOM 720 C CA . ASN B 1 44 ? 30.669 13.380 44.526 1.00 25.11 44 ASN B CA 1
ATOM 721 C C . ASN B 1 44 ? 31.790 12.607 43.866 1.00 25.18 44 ASN B C 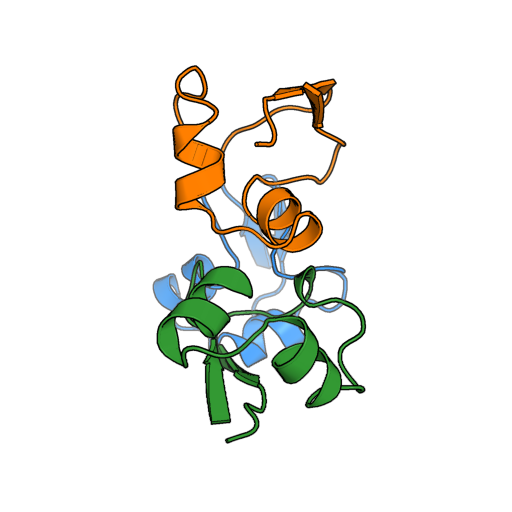1
ATOM 722 O O . ASN B 1 44 ? 31.525 11.521 43.300 1.00 27.56 44 ASN B O 1
ATOM 727 N N . ILE B 1 45 ? 33.005 13.139 44.012 1.00 24.61 45 ILE B N 1
ATOM 728 C CA . ILE B 1 45 ? 34.201 12.450 43.550 1.00 30.67 45 ILE B CA 1
ATOM 729 C C . ILE B 1 45 ? 35.014 12.207 44.800 1.00 30.27 45 ILE B C 1
ATOM 730 O O . ILE B 1 45 ? 35.426 13.156 45.459 1.00 34.61 45 ILE B O 1
ATOM 735 N N . PRO B 1 46 ? 35.276 10.949 45.095 1.00 31.47 46 PRO B N 1
ATOM 736 C CA . PRO B 1 46 ? 35.966 10.705 46.389 1.00 39.49 46 PRO B CA 1
ATOM 737 C C . PRO B 1 46 ? 37.473 10.544 46.116 1.00 40.53 46 PRO B C 1
ATOM 738 O O . PRO B 1 46 ? 38.181 11.547 45.818 1.00 55.09 46 PRO B O 1
ATOM 742 N N . MET C 1 1 ? 49.583 -6.178 25.983 1.00 49.61 1 MET C N 1
ATOM 743 C CA . MET C 1 1 ? 49.439 -7.451 26.771 1.00 28.66 1 MET C CA 1
ATOM 744 C C . MET C 1 1 ? 48.106 -7.691 27.486 1.00 28.04 1 MET C C 1
ATOM 745 O O . MET C 1 1 ? 47.870 -8.803 27.910 1.00 28.94 1 MET C O 1
ATOM 750 N N . TYR C 1 2 ? 47.203 -6.692 27.559 1.00 19.78 2 TYR C N 1
ATOM 751 C CA . TYR C 1 2 ? 45.874 -6.965 28.060 1.00 16.92 2 TYR C CA 1
ATOM 752 C C . TYR C 1 2 ? 44.812 -6.457 27.067 1.00 17.89 2 TYR C C 1
ATOM 753 O O . TYR C 1 2 ? 44.889 -5.261 26.652 1.00 17.56 2 TYR C O 1
ATOM 762 N N . THR C 1 3 ? 43.800 -7.278 26.821 1.00 17.13 3 THR C N 1
ATOM 763 C CA . THR C 1 3 ? 42.717 -6.850 25.936 1.00 16.49 3 THR C CA 1
ATOM 764 C C . THR C 1 3 ? 41.644 -6.209 26.826 1.00 16.47 3 THR C C 1
ATOM 765 O O . THR C 1 3 ? 41.084 -6.826 27.714 1.00 17.26 3 THR C O 1
ATOM 769 N N . VAL C 1 4 ? 41.371 -4.908 26.548 1.00 14.21 4 VAL C N 1
ATOM 770 C CA . VAL C 1 4 ? 40.365 -4.207 27.304 1.00 14.75 4 VAL C CA 1
ATOM 771 C C . VAL C 1 4 ? 38.961 -4.815 27.179 1.00 15.12 4 VAL C C 1
ATOM 772 O O . VAL C 1 4 ? 38.532 -5.180 26.054 1.00 16.06 4 VAL C O 1
ATOM 776 N N . LYS C 1 5 ? 38.262 -4.964 28.288 1.00 15.79 5 LYS C N 1
ATOM 777 C CA . LYS C 1 5 ? 36.937 -5.564 28.321 1.00 16.15 5 LYS C CA 1
ATOM 778 C C . LYS C 1 5 ? 35.905 -4.458 28.571 1.00 15.87 5 LYS C C 1
ATOM 779 O O . LYS C 1 5 ? 36.258 -3.411 29.103 1.00 16.76 5 LYS C O 1
ATOM 785 N N . PRO C 1 6 ? 34.619 -4.641 28.162 1.00 16.25 6 PRO C N 1
ATOM 786 C CA . PRO C 1 6 ? 33.642 -3.635 28.296 1.00 17.97 6 PRO C CA 1
ATOM 787 C C . PRO C 1 6 ? 33.585 -3.202 29.771 1.00 19.20 6 PRO C C 1
ATOM 788 O O . PRO C 1 6 ? 33.617 -4.077 30.709 1.00 19.39 6 PRO C O 1
ATOM 792 N N . GLY C 1 7 ? 33.541 -1.903 29.978 1.00 17.37 7 GLY C N 1
ATOM 793 C CA . GLY C 1 7 ? 33.479 -1.309 31.282 1.00 17.14 7 GLY C CA 1
ATOM 794 C C . GLY C 1 7 ? 34.780 -1.119 31.973 1.00 17.77 7 GLY C C 1
ATOM 795 O O . GLY C 1 7 ? 34.861 -0.441 33.046 1.00 20.53 7 GLY C O 1
ATOM 796 N N . ASP C 1 8 ? 35.854 -1.736 31.468 1.00 15.29 8 ASP C N 1
ATOM 797 C CA . ASP C 1 8 ? 37.132 -1.554 32.162 1.00 16.26 8 ASP C CA 1
ATOM 798 C C . ASP C 1 8 ? 37.570 -0.102 32.255 1.00 16.27 8 ASP C C 1
ATOM 799 O O . ASP C 1 8 ? 37.414 0.707 31.317 1.00 17.29 8 ASP C O 1
ATOM 804 N N . THR C 1 9 ? 38.161 0.259 33.394 1.00 18.21 9 THR C N 1
ATOM 805 C CA . THR C 1 9 ? 38.854 1.563 33.557 1.00 18.03 9 THR C CA 1
ATOM 806 C C . THR C 1 9 ? 40.327 1.285 33.763 1.00 17.14 9 THR C C 1
ATOM 807 O O . THR C 1 9 ? 40.747 0.128 34.000 1.00 17.59 9 THR C O 1
ATOM 811 N N . MET C 1 10 ? 41.185 2.299 33.781 1.00 17.84 10 MET C N 1
ATOM 812 C CA . MET C 1 10 ? 42.619 2.084 34.059 1.00 17.26 10 MET C CA 1
ATOM 813 C C . MET C 1 10 ? 42.769 1.557 35.486 1.00 17.57 10 MET C C 1
ATOM 814 O O . MET C 1 10 ? 43.624 0.729 35.713 1.00 18.01 10 MET C O 1
ATOM 819 N N . TRP C 1 11 ? 42.008 2.075 36.423 1.00 18.37 11 TRP C N 1
ATOM 820 C CA . TRP C 1 11 ? 42.069 1.520 37.797 1.00 17.80 11 TRP C CA 1
ATOM 821 C C . TRP C 1 11 ? 41.814 0.044 37.830 1.00 18.09 11 TRP C C 1
ATOM 822 O O . TRP C 1 11 ? 42.602 -0.682 38.527 1.00 20.02 11 TRP C O 1
ATOM 833 N N . LYS C 1 12 ? 40.819 -0.446 37.111 1.00 16.39 12 LYS C N 1
ATOM 834 C CA . LYS C 1 12 ? 40.544 -1.860 37.131 1.00 17.05 12 LYS C CA 1
ATOM 835 C C . LYS C 1 12 ? 41.704 -2.626 36.590 1.00 18.09 12 LYS C C 1
ATOM 836 O O . LYS C 1 12 ? 42.042 -3.730 37.109 1.00 18.48 12 LYS C O 1
ATOM 842 N N . ILE C 1 13 ? 42.371 -2.134 35.530 1.00 16.72 13 ILE C N 1
ATOM 843 C CA . ILE C 1 13 ? 43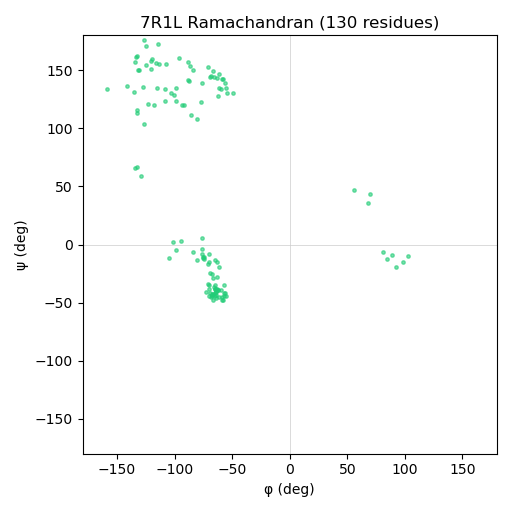.499 -2.832 34.965 1.00 17.33 13 ILE C CA 1
ATOM 844 C C . ILE C 1 13 ? 44.684 -2.839 35.920 1.00 17.48 13 ILE C C 1
ATOM 845 O O . ILE C 1 13 ? 45.366 -3.856 36.130 1.00 19.67 13 ILE C O 1
ATOM 850 N N . ALA C 1 14 ? 44.918 -1.671 36.513 1.00 17.54 14 ALA C N 1
ATOM 851 C CA . ALA C 1 14 ? 45.933 -1.604 37.549 1.00 20.23 14 ALA C CA 1
ATOM 852 C C . ALA C 1 14 ? 45.712 -2.537 38.708 1.00 18.73 14 ALA C C 1
ATOM 853 O O . ALA C 1 14 ? 46.698 -3.199 39.123 1.00 22.87 14 ALA C O 1
ATOM 855 N N . VAL C 1 15 ? 44.466 -2.639 39.163 1.00 19.32 15 VAL C N 1
ATOM 856 C CA . VAL C 1 15 ? 44.107 -3.604 40.235 1.00 21.14 15 VAL C CA 1
ATOM 857 C C . VAL C 1 15 ? 44.470 -5.042 39.751 1.00 20.86 15 VAL C C 1
ATOM 858 O O . VAL C 1 15 ? 45.057 -5.901 40.518 1.00 23.40 15 VAL C O 1
ATOM 862 N N . LYS C 1 16 ? 44.090 -5.398 38.535 1.00 19.37 16 LYS C N 1
ATOM 863 C CA . LYS C 1 16 ? 44.227 -6.769 38.030 1.00 22.16 16 LYS C CA 1
ATOM 864 C C . LYS C 1 16 ? 45.702 -7.145 37.994 1.00 22.84 16 LYS C C 1
ATOM 865 O O . LYS C 1 16 ? 46.095 -8.310 38.374 1.00 23.60 16 LYS C O 1
ATOM 871 N N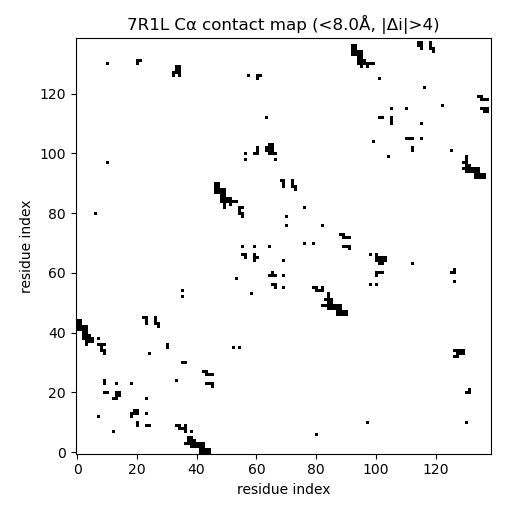 . TYR C 1 17 ? 46.595 -6.222 37.607 1.00 20.83 17 TYR C N 1
ATOM 872 C CA . TYR C 1 17 ? 48.036 -6.537 37.416 1.00 20.81 17 TYR C CA 1
ATOM 873 C C . TYR C 1 17 ? 48.863 -6.139 38.612 1.00 25.21 17 TYR C C 1
ATOM 874 O O . TYR C 1 17 ? 50.069 -6.379 38.622 1.00 28.54 17 TYR C O 1
ATOM 883 N N . GLN C 1 18 ? 48.224 -5.506 39.581 1.00 23.57 18 GLN C N 1
ATOM 884 C CA . GLN C 1 18 ? 48.875 -5.014 40.844 1.00 26.94 18 GLN C CA 1
ATOM 885 C C . GLN C 1 18 ? 50.051 -4.081 40.480 1.00 24.38 18 GLN C C 1
ATOM 886 O O . GLN C 1 18 ? 51.188 -4.213 40.977 1.00 26.10 18 GLN C O 1
ATOM 892 N N . ILE C 1 19 ? 49.797 -3.167 39.564 1.00 21.36 19 ILE C N 1
ATOM 893 C CA . ILE C 1 19 ? 50.731 -2.183 39.155 1.00 20.83 19 ILE C CA 1
ATOM 894 C C . ILE C 1 19 ? 50.143 -0.735 39.110 1.00 22.71 19 ILE C C 1
ATOM 895 O O . ILE C 1 19 ? 48.962 -0.559 38.815 1.00 23.33 19 ILE C O 1
ATOM 900 N N . GLY C 1 20 ? 50.948 0.270 39.331 1.00 19.54 20 GLY C N 1
ATOM 901 C CA . GLY C 1 20 ? 50.412 1.608 39.332 1.00 19.90 20 GLY C CA 1
ATOM 902 C C . GLY C 1 20 ? 49.918 2.035 37.984 1.00 17.85 20 GLY C C 1
ATOM 903 O O . GLY C 1 20 ? 50.538 1.703 36.909 1.00 19.85 20 GLY C O 1
ATOM 904 N N . ILE C 1 21 ? 48.912 2.887 37.936 1.00 19.37 21 ILE C N 1
ATOM 905 C CA . ILE C 1 21 ? 48.384 3.406 36.690 1.00 19.26 21 ILE C CA 1
ATOM 906 C C . ILE C 1 21 ? 49.442 4.092 35.887 1.00 19.30 21 ILE C C 1
ATOM 907 O O . ILE C 1 21 ? 49.538 3.965 34.662 1.00 18.70 21 ILE C O 1
ATOM 912 N N . SER C 1 22 ? 50.296 4.926 36.505 1.00 19.36 22 SER C N 1
ATOM 913 C CA . SER C 1 22 ? 51.282 5.709 35.763 1.00 19.66 22 SER C CA 1
ATOM 914 C C . SER C 1 22 ? 52.306 4.765 35.042 1.00 18.55 22 SER C C 1
ATOM 915 O O . SER C 1 22 ? 52.807 5.222 33.966 1.00 21.28 22 SER C O 1
ATOM 918 N N . GLU C 1 23 ? 52.541 3.570 35.576 1.00 19.14 23 GLU C N 1
ATOM 919 C CA . GLU C 1 23 ? 53.429 2.629 34.901 1.00 18.71 23 GLU C CA 1
ATOM 920 C C . GLU C 1 23 ? 52.773 2.102 33.631 1.00 18.90 23 GLU C C 1
ATOM 921 O O . GLU C 1 23 ? 53.429 1.953 32.562 1.00 19.15 23 GLU C O 1
ATOM 927 N N . ILE C 1 24 ? 51.469 1.852 33.647 1.00 17.06 24 ILE C N 1
ATOM 928 C CA . ILE C 1 24 ? 50.750 1.434 32.431 1.00 15.98 24 ILE C CA 1
ATOM 929 C C . ILE C 1 24 ? 50.760 2.590 31.460 1.00 17.25 24 ILE C C 1
ATOM 930 O O . ILE C 1 24 ? 51.034 2.385 30.261 1.00 16.88 24 ILE C O 1
ATOM 935 N N . ILE C 1 25 ? 50.443 3.815 31.865 1.00 16.43 25 ILE C N 1
ATOM 936 C CA . ILE C 1 25 ? 50.510 4.927 30.951 1.00 17.95 25 ILE C CA 1
ATOM 937 C C . ILE C 1 25 ? 51.888 5.083 30.307 1.00 16.74 25 ILE C C 1
ATOM 938 O O . ILE C 1 25 ? 51.991 5.297 29.111 1.00 17.64 25 ILE C O 1
ATOM 943 N N . ALA C 1 26 ? 52.958 4.903 31.111 1.00 15.91 26 ALA C N 1
ATOM 944 C CA . ALA C 1 26 ? 54.317 5.099 30.578 1.00 15.11 26 ALA C CA 1
ATOM 945 C C . ALA C 1 26 ? 54.609 3.979 29.599 1.00 16.96 26 ALA C C 1
ATOM 946 O O . ALA C 1 26 ? 55.458 4.178 28.664 1.00 16.57 26 ALA C O 1
ATOM 948 N N . ALA C 1 27 ? 53.983 2.822 29.681 1.00 15.26 27 ALA C N 1
ATOM 949 C CA . ALA C 1 27 ? 54.187 1.766 28.687 1.00 14.26 27 ALA C CA 1
ATOM 950 C C . ALA C 1 27 ? 53.470 2.010 27.384 1.00 14.93 27 ALA C C 1
ATOM 951 O O . ALA C 1 27 ? 53.575 1.174 26.454 1.00 15.78 27 ALA C O 1
ATOM 953 N N . ASN C 1 28 ? 52.600 3.051 27.319 1.00 14.99 28 ASN C N 1
ATOM 954 C CA . ASN C 1 28 ? 51.796 3.241 26.091 1.00 14.44 28 ASN C CA 1
ATOM 955 C C . ASN C 1 28 ? 51.833 4.697 25.681 1.00 15.35 28 ASN C C 1
ATOM 956 O O . ASN C 1 28 ? 50.780 5.386 25.695 1.00 15.90 28 ASN C O 1
ATOM 961 N N . PRO C 1 29 ? 53.005 5.225 25.288 1.00 15.37 29 PRO C N 1
ATOM 962 C CA . PRO C 1 29 ? 53.068 6.643 24.976 1.00 15.02 29 PRO C CA 1
ATOM 963 C C . PRO C 1 29 ? 52.361 7.074 23.727 1.00 16.51 29 PRO C C 1
ATOM 964 O O . PRO C 1 29 ? 52.158 8.293 23.543 1.00 17.75 29 PRO C 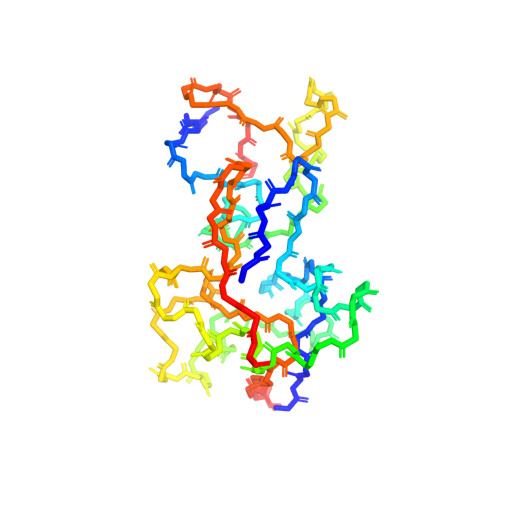O 1
ATOM 968 N N . GLN C 1 30 ? 51.895 6.131 22.950 1.00 14.92 30 GLN C N 1
ATOM 969 C CA . GLN C 1 30 ? 51.147 6.508 21.743 1.00 15.22 30 GLN C CA 1
ATOM 970 C C . GLN C 1 30 ? 49.683 6.854 22.116 1.00 15.88 30 GLN C C 1
ATOM 971 O O . GLN C 1 30 ? 48.996 7.418 21.207 1.00 16.67 30 GLN C O 1
ATOM 977 N N . ILE C 1 31 ? 49.205 6.531 23.320 1.00 14.75 31 ILE C N 1
ATOM 978 C CA . ILE C 1 31 ? 47.755 6.765 23.674 1.00 15.59 31 ILE C CA 1
ATOM 979 C C . ILE C 1 31 ? 47.564 8.228 23.972 1.00 15.52 31 ILE C C 1
ATOM 980 O O . ILE C 1 31 ? 48.198 8.756 24.878 1.00 19.15 31 ILE C O 1
ATOM 985 N N . LYS C 1 32 ? 46.628 8.892 23.228 1.00 16.05 32 LYS C N 1
ATOM 986 C CA . LYS C 1 32 ? 46.304 10.311 23.473 1.00 15.93 32 LYS C CA 1
ATOM 987 C C . LYS C 1 32 ? 45.625 10.451 24.815 1.00 17.92 32 LYS C C 1
ATOM 988 O O . LYS C 1 32 ? 45.957 11.368 25.629 1.00 19.89 32 LYS C O 1
ATOM 994 N N . ASN C 1 33 ? 44.676 9.598 25.144 1.00 16.71 33 ASN C N 1
ATOM 995 C CA . ASN C 1 33 ? 43.940 9.731 26.431 1.00 16.55 33 ASN C CA 1
ATOM 996 C C . ASN C 1 33 ? 43.377 8.339 26.659 1.00 15.08 33 ASN C C 1
ATOM 997 O O . ASN C 1 33 ? 42.791 7.768 25.681 1.00 15.41 33 ASN C O 1
ATOM 1002 N N . PRO C 1 34 ? 43.478 7.738 27.849 1.00 15.85 34 PRO C N 1
ATOM 1003 C CA . PRO C 1 34 ? 42.859 6.430 28.037 1.00 15.86 34 PRO C CA 1
ATOM 1004 C C . PRO C 1 34 ? 41.318 6.503 27.909 1.00 14.94 34 PRO C C 1
ATOM 1005 O O . PRO C 1 34 ? 40.714 5.442 27.701 1.00 15.43 34 PRO C O 1
ATOM 1009 N N . ASN C 1 35 ? 40.705 7.723 27.927 1.00 14.88 35 ASN C N 1
ATOM 1010 C CA . ASN C 1 35 ? 39.252 7.712 27.700 1.00 13.44 35 ASN C CA 1
ATOM 1011 C C . ASN C 1 35 ? 38.830 7.516 26.273 1.00 15.41 35 ASN C C 1
ATOM 1012 O O . ASN C 1 35 ? 37.613 7.439 26.028 1.00 14.60 35 ASN C O 1
ATOM 1017 N N . LEU C 1 36 ? 39.771 7.248 25.352 1.00 14.14 36 LEU C N 1
ATOM 1018 C CA . LEU C 1 36 ? 39.421 7.004 23.965 1.00 14.76 36 LEU C CA 1
ATOM 1019 C C . LEU C 1 36 ? 39.522 5.534 23.619 1.00 14.89 36 LEU C C 1
ATOM 1020 O O . LEU C 1 36 ? 39.095 5.122 22.515 1.00 15.56 36 LEU C O 1
ATOM 1025 N N . ILE C 1 37 ? 40.123 4.728 24.508 1.00 14.74 37 ILE C N 1
ATOM 1026 C CA . ILE C 1 37 ? 40.348 3.284 24.210 1.00 15.30 37 ILE C CA 1
ATOM 1027 C C . ILE C 1 37 ? 39.015 2.561 24.200 1.00 15.17 37 ILE C C 1
ATOM 1028 O O . ILE C 1 37 ? 38.122 2.892 25.064 1.00 16.03 37 ILE C O 1
ATOM 1033 N N . TYR C 1 38 ? 38.783 1.563 23.354 1.00 13.88 38 TYR C N 1
ATOM 1034 C CA . TYR C 1 38 ? 37.519 0.807 23.394 1.00 13.41 38 TYR C CA 1
ATOM 1035 C C . TYR C 1 38 ? 37.770 -0.639 23.664 1.00 15.59 38 TYR C C 1
ATOM 1036 O O . TYR C 1 38 ? 38.898 -1.162 23.518 1.00 15.14 38 TYR C O 1
ATOM 1045 N N . PRO C 1 39 ? 36.765 -1.378 24.135 1.00 14.95 39 PRO C N 1
ATOM 1046 C CA . PRO C 1 39 ? 36.916 -2.807 24.394 1.00 15.01 39 PRO C CA 1
ATOM 1047 C C . PRO C 1 39 ? 37.290 -3.572 23.178 1.00 15.84 39 PRO C C 1
ATOM 1048 O O . PRO C 1 39 ? 36.694 -3.375 22.083 1.00 17.57 39 PRO C O 1
ATOM 1052 N N . GLY C 1 40 ? 38.270 -4.439 23.321 1.00 14.89 40 GLY C N 1
ATOM 1053 C CA . GLY C 1 40 ? 38.790 -5.154 22.179 1.00 15.17 40 GLY C CA 1
ATOM 1054 C C . GLY C 1 40 ? 40.118 -4.592 21.683 1.00 16.89 40 GLY C C 1
ATOM 1055 O O . GLY C 1 40 ? 40.748 -5.185 20.822 1.00 20.47 40 GLY C O 1
ATOM 1056 N N . GLN C 1 41 ? 40.513 -3.447 22.194 1.00 15.64 41 GLN C N 1
ATOM 1057 C CA . GLN C 1 41 ? 41.894 -2.981 21.959 1.00 14.35 41 GLN C CA 1
ATOM 1058 C C . GLN C 1 41 ? 42.830 -3.547 22.996 1.00 15.50 41 GLN C C 1
ATOM 1059 O O . GLN C 1 41 ? 42.424 -3.911 24.111 1.00 18.57 41 GLN C O 1
ATOM 1065 N N . LYS C 1 42 ? 44.103 -3.689 22.676 1.00 17.81 42 LYS C N 1
ATOM 1066 C CA . LYS C 1 42 ? 45.027 -4.316 23.604 1.00 18.49 42 LYS C CA 1
ATOM 1067 C C . LYS C 1 42 ? 46.051 -3.293 24.036 1.00 21.83 42 LYS C C 1
ATOM 1068 O O . LYS C 1 42 ? 46.552 -2.540 23.156 1.00 27.10 42 LYS C O 1
ATOM 1074 N N . ILE C 1 43 ? 46.376 -3.188 25.323 1.00 16.71 43 ILE C N 1
ATOM 1075 C CA . ILE C 1 43 ? 47.374 -2.224 25.783 1.00 18.03 43 ILE C CA 1
ATOM 1076 C C . ILE C 1 43 ? 48.536 -2.979 26.376 1.00 17.61 43 ILE C C 1
ATOM 1077 O O . ILE C 1 43 ? 48.388 -4.139 26.807 1.00 22.40 43 ILE C O 1
ATOM 1082 N N . ASN C 1 44 ? 49.703 -2.369 26.399 1.00 16.14 44 ASN C N 1
ATOM 1083 C CA . ASN C 1 44 ? 50.887 -3.042 27.000 1.00 16.89 44 ASN C CA 1
ATOM 1084 C C . ASN C 1 44 ? 50.966 -2.792 28.467 1.00 16.12 44 ASN C C 1
ATOM 1085 O O . ASN C 1 44 ? 50.656 -1.729 28.968 1.00 16.18 44 ASN C O 1
ATOM 1090 N N . ILE C 1 45 ? 51.363 -3.866 29.190 1.00 16.76 45 ILE C N 1
ATOM 1091 C CA . ILE C 1 45 ? 51.509 -3.779 30.657 1.00 18.23 45 ILE C CA 1
ATOM 1092 C C . ILE C 1 45 ? 52.936 -4.174 30.989 1.00 18.02 45 ILE C C 1
ATOM 1093 O O . ILE C 1 45 ? 53.287 -5.262 30.580 1.00 23.12 45 ILE C O 1
ATOM 1098 N N . PRO C 1 46 ? 53.680 -3.263 31.640 1.00 18.39 46 PRO C N 1
ATOM 1099 C CA . PRO C 1 46 ? 55.084 -3.625 31.989 1.00 20.50 46 PRO C CA 1
ATOM 1100 C C . PRO C 1 46 ? 55.037 -4.583 33.209 1.00 29.72 46 PRO C C 1
ATOM 1101 O O . PRO C 1 46 ? 54.245 -4.419 34.095 1.00 33.01 46 PRO C O 1
ATOM 1105 N N . ASN C 1 47 ? 55.881 -5.590 33.144 1.00 39.08 47 ASN C N 1
ATOM 1106 C CA . ASN C 1 47 ? 56.069 -6.536 34.226 1.00 48.53 47 ASN C CA 1
ATOM 1107 C C . ASN C 1 47 ? 57.427 -6.206 34.898 1.00 54.77 47 ASN C C 1
ATOM 1108 O O . ASN C 1 47 ? 57.544 -5.175 35.596 1.00 53.29 47 ASN C O 1
#

InterPro domains:
  IPR014044 CAP domain [PF00188] (87-202)
  IPR014248 Spore coat assembly protein SafA [TIGR02899] (31-73)
  IPR014258 CAP domain, YkwD-like [TIGR02909] (79-204)
  IPR018392 LysM domain [PF01476] (29-73)
  IPR018392 LysM domain [PS51782] (27-72)
  IPR018392 LysM domain [SM00257] (28-73)
  IPR018392 LysM domain [cd00118] (27-72)
  IPR035940 CAP superfamily [G3DSA:3.40.33.10] (78-205)
  IPR035940 CAP superfamily [SSF55797] (79-202)
  IPR036779 LysM domain superfamily [G3DSA:3.10.350.10] (24-77)
  IPR036779 LysM domain superfamily [SSF54106] (27-73)

Radius of gyration: 15.57 Å; Cα contacts (8 Å, |Δi|>4): 200; chains: 3; bounding box: 37×30×39 Å

Secondary structure (DSSP, 8-state):
-EE--TT--HHHHHHHHT--HHHHHHT-TT-S-TT---TT-EE---/-EEPPTT--HHHHHHHTT--HHHHHHT-TT-S-TT---TT-EE---/-EE--TT--HHHHHHHHT--HHHHHHT-TT-S-GGG--BTBEE----

Solvent-accessible surface area: 8560 Å² total; per-residue (Å²): 199,29,63,5,101,112,51,28,64,5,80,106,2,3,90,134,95,167,28,38,24,54,95,0,33,78,26,3,113,95,19,193,14,16,43,26,25,99,78,47,48,146,0,74,73,98,165,21,64,5,106,106,29,15,43,4,45,52,0,0,7,99,93,83,23,3,52,83,72,0,65,79,22,2,116,107,18,208,56,41,129,86,25,135,99,34,47,139,2,66,12,100,114,15,67,13,112,64,46,6,4,12,98,97,3,11,81,118,88,168,32,35,20,81,93,2,76,78,35,8,123,142,51,189,59,35,21,57,19,28,17,36,64,140,5,65,12,46,197

Foldseek 3Di:
DDFDDPPDALVVVCVVVVNDSVQQCVQAVVPVDSRDDDGGDDGDGD/DDFDAAPDALCVVCVVVVHDSVVQCVQFVVDPDSRDDHGGDDGDDD/DAFAAPPDDLVVVCVVVVHDSVQQCVQAVVDPDSVVDHGGDGGDHDD

Nearest PDB structures (foldseek):
  7r1l-assembly1_B  TM=9.115E-01  e=2.024E-07  Acetivibrio thermocellus
  4b8v-assembly1_A  TM=9.330E-01  e=1.292E-03  Fulvia fulva
  5yz6-assembly1_A  TM=8.337E-01  e=2.697E-03  Volvox carteri f. nagariensis
  5c8q-assembly1_B  TM=8.331E-01  e=1.015E-02  Pyricularia oryzae
  7pua-assembly1_CJ  TM=8.567E-01  e=2.787E-01  Trypanosoma brucei brucei

Organism: Acetivibrio thermocellus (strain ATCC 27405 / DSM 1237 / JCM 9322 / NBRC 103400 / NCIMB 10682 / NRRL B-4536 / VPI 7372) (NCBI:txid203119)

Sequence (139 aa):
MYTVKPGDTMMWKIAVKYQIGISEIIAANPQIKNPNLIYPGQKINIPMYTVKPGDTMMWKIAVKYQIGISEIIAANPQIKNPNLLIYPGQKINIPMYTVKPGDTMWKIAVKYQIGISEIIAANPQIKNPNLIYPGQKINIPN